Protein AF-A0A2P4PG55-F1 (afdb_monomer)

Foldseek 3Di:
DVLVCVLVVPDPVSVVVVVVVVVVVVVPPPDPVVVVVVVVVVVVVVVVVVVVVVVVVVVVVVVVVVD

Radius of gyration: 26.91 Å; Cα contacts (8 Å, |Δi|>4): 6; chains: 1; bounding box: 68×22×55 Å

Secondary structure (DSSP, 8-state):
-HHHHHHHSS-HHHHHHHHHHHHHHHHT--SHHHHHHHHHHHHHHHHHHHHHHHHHHHHHHHHHTT-

Mean predicted aligned error: 15.43 Å

pLDDT: mean 73.58, std 12.1, range [49.06, 94.88]

Solvent-accessible surface area (backbone atoms only — not comparable to full-atom values): 3863 Å² total; per-residue (Å²): 121,63,70,63,51,56,45,68,67,77,42,69,67,37,51,52,54,52,50,51,51,52,51,47,53,63,70,68,58,76,61,65,63,61,55,50,51,50,50,51,53,51,50,53,51,52,52,53,49,53,53,50,52,52,52,51,53,52,51,52,51,52,59,62,71,73,108

Structure (mmCIF, N/CA/C/O backbone):
data_AF-A0A2P4PG55-F1
#
_entry.id   AF-A0A2P4PG55-F1
#
loop_
_atom_site.group_PDB
_atom_site.id
_atom_site.type_symbol
_atom_site.label_atom_id
_atom_site.label_alt_id
_atom_site.label_comp_id
_atom_site.label_asym_id
_atom_site.label_entity_id
_atom_site.label_seq_id
_atom_site.pdbx_PDB_ins_code
_atom_site.Cartn_x
_atom_site.Cartn_y
_atom_site.Cartn_z
_atom_site.occupancy
_atom_site.B_iso_or_equiv
_atom_site.auth_seq_id
_atom_site.auth_comp_id
_atom_site.auth_asym_id
_atom_site.auth_atom_id
_atom_site.pdbx_PDB_model_num
ATOM 1 N N . MET A 1 1 ? -29.678 -2.473 2.502 1.00 55.72 1 MET A N 1
ATOM 2 C CA . MET A 1 1 ? -29.357 -1.034 2.661 1.00 55.72 1 MET A CA 1
ATOM 3 C C . MET A 1 1 ? -29.434 -0.612 4.135 1.00 55.72 1 MET A C 1
ATOM 5 O O . MET A 1 1 ? -28.738 0.313 4.531 1.00 55.72 1 MET A O 1
ATOM 9 N N . ASP A 1 2 ? -30.170 -1.363 4.961 1.00 62.31 2 ASP A N 1
ATOM 10 C CA . ASP A 1 2 ? -30.446 -1.105 6.386 1.00 62.31 2 ASP A CA 1
ATOM 11 C C . ASP A 1 2 ? -29.236 -1.216 7.318 1.00 62.31 2 ASP A C 1
ATOM 13 O O . ASP A 1 2 ? -29.097 -0.444 8.261 1.00 62.31 2 ASP A O 1
ATOM 17 N N . VAL A 1 3 ? -28.314 -2.143 7.040 1.00 60.97 3 VAL A N 1
ATOM 18 C CA . VAL A 1 3 ? -27.139 -2.375 7.899 1.00 60.97 3 VAL A CA 1
ATOM 19 C C . VAL A 1 3 ? -26.218 -1.154 7.923 1.00 60.97 3 VAL A C 1
ATOM 21 O O . VAL A 1 3 ? -25.705 -0.786 8.973 1.00 60.97 3 VAL A O 1
ATOM 24 N N . ILE A 1 4 ? -26.044 -0.490 6.776 1.00 61.50 4 ILE A N 1
ATOM 25 C CA . ILE A 1 4 ? -25.185 0.694 6.658 1.00 61.50 4 ILE A CA 1
ATOM 26 C C . ILE A 1 4 ? -25.828 1.872 7.400 1.00 61.50 4 ILE A C 1
ATOM 28 O O . ILE A 1 4 ? -25.158 2.534 8.186 1.00 61.50 4 ILE A O 1
ATOM 32 N N . GLN A 1 5 ? -27.136 2.089 7.240 1.00 60.50 5 GLN A N 1
ATOM 33 C CA . GLN A 1 5 ? -27.847 3.141 7.973 1.00 60.50 5 GLN A CA 1
ATOM 34 C C . GLN A 1 5 ? -27.856 2.901 9.488 1.00 60.50 5 GLN A C 1
ATOM 36 O O . GLN A 1 5 ? -27.630 3.844 10.235 1.00 60.50 5 GLN A O 1
ATOM 41 N N . ASN A 1 6 ? -28.011 1.656 9.946 1.00 64.12 6 ASN A N 1
ATOM 42 C CA . ASN A 1 6 ? -27.928 1.291 11.366 1.00 64.12 6 ASN A CA 1
ATOM 43 C C . ASN A 1 6 ? -26.510 1.452 11.953 1.00 64.12 6 ASN A C 1
ATOM 45 O O . ASN A 1 6 ? -26.331 1.649 13.156 1.00 64.12 6 ASN A O 1
ATOM 49 N N . VAL A 1 7 ? -25.477 1.385 11.107 1.00 59.97 7 VAL A N 1
ATOM 50 C CA . VAL A 1 7 ? -24.096 1.665 11.518 1.00 59.97 7 VAL A CA 1
ATOM 51 C C . VAL A 1 7 ? -23.839 3.169 11.662 1.00 59.97 7 VAL A C 1
ATOM 53 O O . VAL A 1 7 ? -23.144 3.580 12.589 1.00 59.97 7 VAL A O 1
ATOM 56 N N . PHE A 1 8 ? -24.444 3.991 10.800 1.00 62.06 8 PHE A N 1
ATOM 57 C CA . PHE A 1 8 ? -24.321 5.454 10.820 1.00 62.06 8 PHE A CA 1
ATOM 58 C C . PHE A 1 8 ? -25.424 6.174 11.621 1.00 62.06 8 PHE A C 1
ATOM 60 O O . PHE A 1 8 ? -25.402 7.399 11.704 1.00 62.06 8 PHE A O 1
ATOM 67 N N . SER A 1 9 ? -26.355 5.451 12.256 1.00 67.12 9 SER A N 1
ATOM 68 C CA . SER A 1 9 ? -27.497 6.020 12.996 1.00 67.12 9 SER A CA 1
ATOM 69 C C . SER A 1 9 ? -27.133 6.660 14.344 1.00 67.12 9 SER A C 1
ATOM 71 O O . SER A 1 9 ? -28.019 6.938 15.149 1.00 67.12 9 SER A O 1
ATOM 73 N N . GLY A 1 10 ? -25.843 6.849 14.638 1.00 64.56 10 GLY A N 1
ATOM 74 C CA . GLY A 1 10 ? -25.384 7.422 15.905 1.00 64.56 10 GLY A CA 1
ATOM 75 C C . GLY A 1 10 ? -25.362 6.440 17.085 1.00 64.56 10 GLY A C 1
ATOM 76 O O . GLY A 1 10 ? -25.198 6.867 18.224 1.00 64.56 10 GLY A O 1
ATOM 77 N N . ASN A 1 11 ? -25.513 5.130 16.852 1.00 69.38 11 ASN A N 1
ATOM 78 C CA . ASN A 1 11 ? -25.515 4.137 17.927 1.00 69.38 11 ASN A CA 1
ATOM 79 C C . ASN A 1 11 ? -24.081 3.754 18.355 1.00 69.38 11 ASN A C 1
ATOM 81 O O . ASN A 1 11 ? -23.296 3.256 17.549 1.00 69.38 11 ASN A O 1
ATOM 85 N N . ILE A 1 12 ? -23.749 3.932 19.640 1.00 72.81 12 ILE A N 1
ATOM 86 C CA . ILE A 1 12 ? -22.423 3.645 20.232 1.00 72.81 12 ILE A CA 1
ATOM 87 C C . ILE A 1 12 ? -21.958 2.209 19.951 1.00 72.81 12 ILE A C 1
ATOM 89 O O . ILE A 1 12 ? -20.780 1.976 19.677 1.00 72.81 12 ILE A O 1
ATOM 93 N N . ILE A 1 13 ? -22.887 1.252 19.967 1.00 76.25 13 ILE A N 1
ATOM 94 C CA . ILE A 1 13 ? -22.591 -0.163 19.710 1.00 76.25 13 ILE A CA 1
ATOM 95 C C . ILE A 1 13 ? -22.077 -0.353 18.278 1.00 76.25 13 ILE A C 1
ATOM 97 O O . ILE A 1 13 ? -21.101 -1.070 18.056 1.00 76.25 13 ILE A O 1
ATOM 101 N N . SER A 1 14 ? -22.675 0.340 17.310 1.00 74.62 14 SER A N 1
ATOM 102 C CA . SER A 1 14 ? -22.254 0.283 15.912 1.00 74.62 14 SER A CA 1
ATOM 103 C C . SER A 1 14 ? -20.834 0.817 15.722 1.00 74.62 14 SER A C 1
ATOM 105 O O . SER A 1 14 ? -20.025 0.191 15.036 1.00 74.62 14 SER A O 1
ATOM 107 N N . TYR A 1 15 ? -20.490 1.925 16.385 1.00 77.00 15 TYR A N 1
ATOM 108 C CA . TYR A 1 15 ? -19.128 2.464 16.350 1.00 77.00 15 TYR A CA 1
ATOM 109 C C . TYR A 1 15 ? -18.109 1.518 16.986 1.00 77.00 15 TYR A C 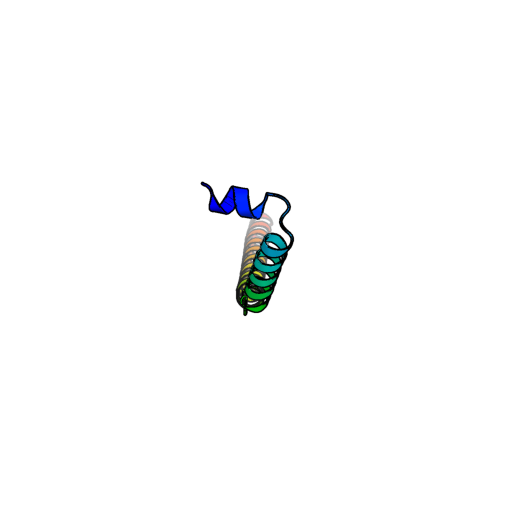1
ATOM 111 O O . TYR A 1 15 ? -17.014 1.364 16.449 1.00 77.00 15 TYR A O 1
ATOM 119 N N . ALA A 1 16 ? -18.467 0.844 18.084 1.00 80.88 16 ALA A N 1
ATOM 120 C CA . ALA A 1 16 ? -17.597 -0.143 18.721 1.00 80.88 16 ALA A CA 1
ATOM 121 C C . ALA A 1 16 ? -17.303 -1.330 17.787 1.00 80.88 16 ALA A C 1
ATOM 123 O O . ALA A 1 16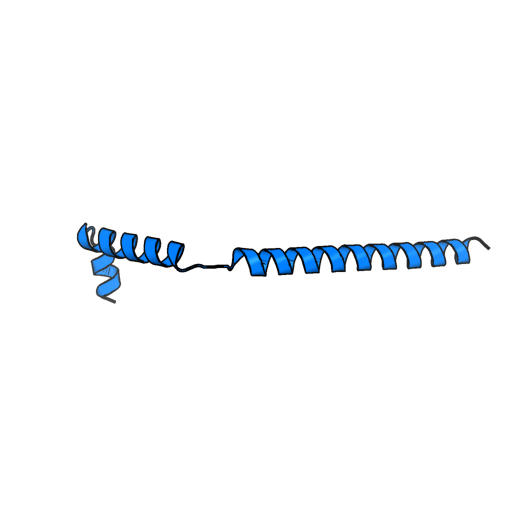 ? -16.149 -1.733 17.647 1.00 80.88 16 ALA A O 1
ATOM 124 N N . VAL A 1 17 ? -18.317 -1.842 17.080 1.00 82.94 17 VAL A N 1
ATOM 125 C CA . VAL A 1 17 ? -18.150 -2.929 16.099 1.00 82.94 17 VAL A CA 1
ATOM 126 C C . VAL A 1 17 ? -17.254 -2.496 14.935 1.00 82.94 17 VAL A C 1
ATOM 128 O O . VAL A 1 17 ? -16.336 -3.227 14.560 1.00 82.94 17 VAL A O 1
ATOM 131 N N . VAL A 1 18 ? -17.457 -1.288 14.398 1.00 81.06 18 VAL A N 1
ATOM 132 C CA . VAL A 1 18 ? -16.618 -0.739 13.319 1.00 81.06 18 VAL A CA 1
ATOM 133 C C . VAL A 1 18 ? -15.175 -0.523 13.784 1.00 81.06 18 VAL A C 1
ATOM 135 O O . VAL A 1 18 ? -14.238 -0.862 13.061 1.00 81.06 18 VAL A O 1
ATOM 138 N N . ALA A 1 19 ? -14.974 -0.009 14.998 1.00 81.88 19 ALA A N 1
ATOM 139 C CA . ALA A 1 19 ? -13.647 0.211 15.563 1.00 81.88 19 ALA A CA 1
ATOM 140 C C . ALA A 1 19 ? -12.883 -1.107 15.764 1.00 81.88 19 ALA A C 1
ATOM 142 O O . ALA A 1 19 ? -11.706 -1.194 15.409 1.00 81.88 19 ALA A O 1
ATOM 143 N N . VAL A 1 20 ? -13.553 -2.148 16.268 1.00 84.81 20 VAL A N 1
ATOM 144 C CA . VAL A 1 20 ? -12.966 -3.488 16.423 1.00 84.81 20 VAL A CA 1
ATOM 145 C C . VAL A 1 20 ? -12.626 -4.093 15.063 1.00 84.81 20 VAL A C 1
ATOM 147 O O . VAL A 1 20 ? -11.525 -4.616 14.893 1.00 84.81 20 VAL A O 1
ATOM 150 N N . ALA A 1 21 ? -13.516 -3.968 14.074 1.00 82.19 21 ALA A N 1
ATOM 151 C CA . ALA A 1 21 ? -13.254 -4.436 12.718 1.00 82.19 21 ALA A CA 1
ATOM 152 C C . ALA A 1 21 ? -12.026 -3.739 12.108 1.00 82.19 21 ALA A C 1
ATOM 154 O O . ALA A 1 21 ? -11.127 -4.409 11.606 1.00 82.19 21 ALA A O 1
ATOM 155 N N . LEU A 1 22 ? -11.928 -2.410 12.212 1.00 81.31 22 LEU A N 1
ATOM 156 C CA . LEU A 1 22 ? -10.782 -1.638 11.714 1.00 81.31 22 LEU A CA 1
ATOM 157 C C . LEU A 1 22 ? -9.472 -1.986 12.433 1.00 81.31 22 LEU A C 1
ATOM 159 O O . LEU A 1 22 ? -8.428 -2.109 11.790 1.00 81.31 22 LEU A O 1
ATOM 163 N N . ALA A 1 23 ? -9.514 -2.160 13.755 1.00 80.31 23 ALA A N 1
ATOM 164 C CA . ALA A 1 23 ? -8.353 -2.571 14.538 1.00 80.31 23 ALA A CA 1
ATOM 165 C C . ALA A 1 23 ? -7.879 -3.978 14.140 1.00 80.31 23 ALA A C 1
ATOM 167 O O . ALA A 1 23 ? -6.676 -4.207 13.995 1.00 80.31 23 ALA A O 1
ATOM 168 N N . PHE A 1 24 ? -8.819 -4.896 13.898 1.00 78.12 24 PHE A N 1
ATOM 169 C CA . PHE A 1 24 ? -8.521 -6.231 13.395 1.00 78.12 24 PHE A CA 1
ATOM 170 C C . PHE A 1 24 ? -7.937 -6.173 11.984 1.00 78.12 24 PHE A C 1
ATOM 172 O O . PHE A 1 24 ? -6.900 -6.774 11.754 1.00 78.12 24 PHE A O 1
ATOM 179 N N . PHE A 1 25 ? -8.506 -5.389 11.063 1.00 72.06 25 PHE A N 1
ATOM 180 C CA . PHE A 1 25 ? -7.938 -5.198 9.723 1.00 72.06 25 PHE A CA 1
ATOM 181 C C . PHE A 1 25 ? -6.512 -4.645 9.767 1.00 72.06 25 PHE A C 1
ATOM 183 O O . PHE A 1 25 ? -5.643 -5.176 9.083 1.00 72.06 25 PHE A O 1
ATOM 190 N N . ARG A 1 26 ? -6.235 -3.639 10.607 1.00 68.31 26 ARG A N 1
ATOM 191 C CA . ARG A 1 26 ? -4.866 -3.124 10.788 1.00 68.31 26 ARG A CA 1
ATOM 192 C C . ARG A 1 26 ? -3.907 -4.187 11.314 1.00 68.31 26 ARG A C 1
ATOM 194 O O . ARG A 1 26 ? -2.773 -4.258 10.855 1.00 68.31 26 ARG A O 1
ATOM 201 N N . LYS A 1 27 ? -4.342 -5.003 12.274 1.00 66.94 27 LYS A N 1
ATOM 202 C CA . LYS A 1 27 ? -3.514 -6.069 12.856 1.00 66.94 27 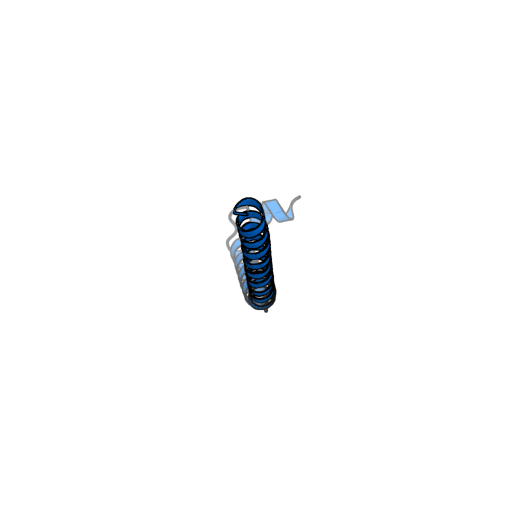LYS A CA 1
ATOM 203 C C . LYS A 1 27 ? -3.329 -7.259 11.906 1.00 66.94 27 LYS A C 1
ATOM 205 O O . LYS A 1 27 ? -2.2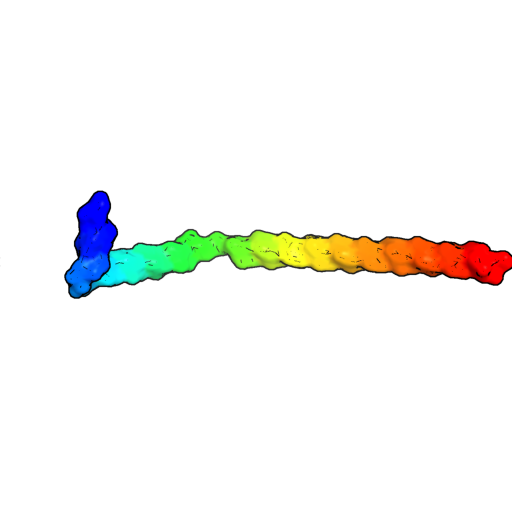80 -7.894 11.920 1.00 66.94 27 LYS A O 1
ATOM 210 N N . SER A 1 28 ? -4.324 -7.516 11.064 1.00 64.50 28 SER A N 1
ATOM 211 C CA . SER A 1 28 ? -4.379 -8.583 10.062 1.00 64.50 28 SER A CA 1
ATOM 212 C C . SER A 1 28 ? -3.829 -8.166 8.700 1.00 64.50 28 SER A C 1
ATOM 214 O O . SER A 1 28 ? -4.008 -8.909 7.740 1.00 64.50 28 SER A O 1
ATOM 216 N N . GLN A 1 29 ? -3.136 -7.027 8.594 1.00 60.38 29 GLN A N 1
ATOM 217 C CA . GLN A 1 29 ? -2.234 -6.754 7.475 1.00 60.38 29 GLN A CA 1
ATOM 218 C C . GLN A 1 29 ? -0.798 -7.131 7.853 1.00 60.38 29 GLN A C 1
ATOM 220 O O . GLN A 1 29 ? 0.028 -6.255 8.125 1.00 60.38 29 GLN A O 1
ATOM 225 N N . PRO A 1 30 ? -0.441 -8.428 7.862 1.00 58.56 30 PRO A N 1
ATOM 226 C CA . PRO A 1 30 ? 0.951 -8.787 7.807 1.00 58.56 30 PRO A CA 1
ATOM 227 C C . PRO A 1 30 ? 1.458 -8.417 6.406 1.00 58.56 30 PRO A C 1
ATOM 229 O O . PRO A 1 30 ? 0.919 -8.855 5.394 1.00 58.56 30 PRO A O 1
ATOM 232 N N . ARG A 1 31 ? 2.581 -7.696 6.353 1.00 56.56 31 ARG A N 1
ATOM 233 C CA . ARG A 1 31 ? 3.594 -7.906 5.305 1.00 56.56 31 ARG A CA 1
ATOM 234 C C . ARG A 1 31 ? 3.399 -7.256 3.927 1.00 56.56 31 ARG A C 1
ATOM 236 O O . ARG A 1 31 ? 4.222 -7.524 3.056 1.00 56.56 31 ARG A O 1
ATOM 243 N N . ILE A 1 32 ? 2.433 -6.352 3.722 1.00 54.69 32 ILE A N 1
ATOM 244 C CA . ILE A 1 32 ? 2.414 -5.522 2.489 1.00 54.69 32 ILE A CA 1
ATOM 245 C C . ILE A 1 32 ? 3.678 -4.637 2.428 1.00 54.69 32 ILE A C 1
ATOM 247 O O . ILE A 1 32 ? 4.208 -4.370 1.353 1.00 54.69 32 ILE A O 1
ATOM 251 N N . ASN A 1 33 ? 4.235 -4.259 3.585 1.00 58.44 33 ASN A N 1
ATOM 252 C CA . ASN A 1 33 ? 5.489 -3.511 3.668 1.00 58.44 33 ASN A CA 1
ATOM 253 C C . ASN A 1 33 ? 6.682 -4.256 3.043 1.00 58.44 33 ASN A C 1
ATOM 255 O O . ASN A 1 33 ? 7.376 -3.665 2.230 1.00 58.44 33 ASN A O 1
ATOM 259 N N . ASN A 1 34 ? 6.893 -5.543 3.334 1.00 64.62 34 ASN A N 1
ATOM 260 C CA . ASN A 1 34 ? 8.067 -6.264 2.827 1.00 64.62 34 ASN A CA 1
ATOM 261 C C . ASN A 1 34 ? 8.008 -6.520 1.315 1.00 64.62 34 ASN A C 1
ATOM 263 O O . ASN A 1 34 ? 9.049 -6.537 0.663 1.00 64.62 34 ASN A O 1
ATOM 267 N N . GLU A 1 35 ? 6.826 -6.768 0.748 1.00 71.75 35 GLU A N 1
ATOM 268 C CA . GLU A 1 35 ? 6.687 -6.950 -0.704 1.00 71.75 35 GLU A CA 1
ATOM 269 C C . GLU A 1 35 ? 6.807 -5.626 -1.452 1.00 71.75 35 GLU A C 1
ATOM 271 O O . GLU A 1 35 ? 7.498 -5.558 -2.471 1.00 71.75 35 GLU A O 1
ATOM 276 N N . LEU A 1 36 ? 6.211 -4.558 -0.918 1.00 77.19 36 LEU A N 1
ATOM 277 C CA . LEU A 1 36 ? 6.344 -3.225 -1.490 1.00 77.19 36 LEU A CA 1
ATOM 278 C C . LEU A 1 36 ? 7.793 -2.730 -1.411 1.00 77.19 36 LEU A C 1
ATOM 280 O O . LEU A 1 36 ? 8.327 -2.250 -2.404 1.00 77.19 36 LEU A O 1
ATOM 284 N N . GLU A 1 37 ? 8.459 -2.912 -0.273 1.00 78.62 37 GLU A N 1
ATOM 285 C CA . GLU A 1 37 ? 9.860 -2.535 -0.070 1.00 78.62 37 GLU A CA 1
ATOM 286 C C . GLU A 1 37 ? 10.794 -3.297 -1.021 1.00 78.62 37 GLU A C 1
ATOM 288 O O . GLU A 1 37 ? 11.641 -2.690 -1.676 1.00 78.62 37 GLU A O 1
ATOM 293 N N . ARG A 1 38 ? 10.586 -4.609 -1.198 1.00 80.31 38 ARG A N 1
ATOM 294 C CA . ARG A 1 38 ? 11.325 -5.411 -2.190 1.00 80.31 38 ARG A CA 1
ATOM 295 C C . ARG A 1 38 ? 11.082 -4.940 -3.619 1.00 80.31 38 ARG A C 1
ATOM 297 O O . ARG A 1 38 ? 12.029 -4.860 -4.397 1.00 80.31 38 ARG A O 1
ATOM 304 N N . THR A 1 39 ? 9.836 -4.619 -3.957 1.00 84.25 39 THR A N 1
ATOM 305 C CA . THR A 1 39 ? 9.466 -4.141 -5.296 1.00 84.25 39 THR A CA 1
ATOM 306 C C . THR A 1 39 ? 10.102 -2.782 -5.586 1.00 84.25 39 THR A C 1
ATOM 308 O O . THR A 1 39 ? 10.656 -2.576 -6.663 1.00 84.25 39 THR A O 1
ATOM 311 N N . VAL A 1 40 ? 10.103 -1.872 -4.608 1.00 87.00 40 VAL A N 1
ATOM 312 C CA . VAL A 1 40 ? 10.746 -0.555 -4.715 1.00 87.00 40 VAL A CA 1
ATOM 313 C C . VAL A 1 40 ? 12.265 -0.688 -4.849 1.00 87.00 40 VAL A C 1
ATOM 315 O O . VAL A 1 40 ? 12.860 -0.018 -5.692 1.00 87.00 40 VAL A O 1
ATOM 318 N N . LEU A 1 41 ? 12.899 -1.574 -4.076 1.00 91.38 41 LEU A N 1
ATOM 319 C CA . LEU A 1 41 ? 14.338 -1.834 -4.180 1.00 91.38 41 LEU A CA 1
ATOM 320 C C . LEU A 1 41 ? 14.722 -2.420 -5.545 1.00 91.38 41 LEU A C 1
ATOM 322 O O . LEU A 1 41 ? 15.690 -1.963 -6.156 1.00 91.38 41 LE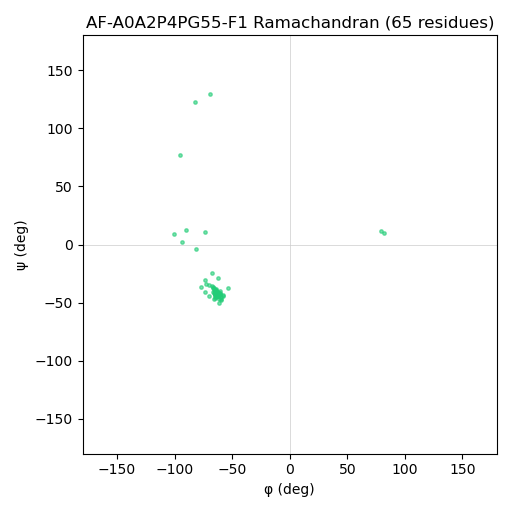U A O 1
ATOM 326 N N . ALA A 1 42 ? 13.954 -3.390 -6.047 1.00 91.62 42 ALA A N 1
ATOM 327 C CA . ALA A 1 42 ? 14.172 -3.974 -7.368 1.00 91.62 42 ALA A CA 1
ATOM 328 C C . ALA A 1 42 ? 14.028 -2.920 -8.476 1.00 91.62 42 ALA A C 1
ATOM 330 O O . ALA A 1 42 ? 14.912 -2.788 -9.321 1.00 91.62 42 ALA A O 1
ATOM 331 N N . LEU A 1 43 ? 12.970 -2.105 -8.418 1.00 91.19 43 LEU A N 1
ATOM 332 C CA . LEU A 1 43 ? 12.741 -1.028 -9.379 1.00 91.19 43 LEU A CA 1
ATOM 333 C C . LEU A 1 43 ? 13.865 0.017 -9.353 1.00 91.19 43 LEU A C 1
ATOM 335 O O . LEU A 1 43 ? 14.325 0.465 -10.402 1.00 91.19 43 LEU A O 1
ATOM 339 N N . ASN A 1 44 ? 14.341 0.392 -8.164 1.00 93.19 44 ASN A N 1
ATOM 340 C CA . ASN A 1 44 ? 15.450 1.332 -8.025 1.00 93.19 44 ASN A CA 1
ATOM 341 C C . ASN A 1 44 ? 16.745 0.794 -8.659 1.00 93.19 44 ASN A C 1
ATOM 343 O O . ASN A 1 44 ? 17.456 1.540 -9.336 1.00 93.19 44 ASN A O 1
ATOM 347 N N . ASN A 1 45 ? 17.036 -0.499 -8.492 1.00 94.88 45 ASN A N 1
ATOM 348 C CA . ASN A 1 45 ? 18.190 -1.138 -9.126 1.00 94.88 45 ASN A CA 1
ATOM 349 C C . ASN A 1 45 ? 18.063 -1.162 -10.657 1.00 94.88 45 ASN A C 1
ATOM 351 O O . ASN A 1 45 ? 19.025 -0.838 -11.356 1.00 94.88 45 ASN A O 1
ATOM 355 N N . GLU A 1 46 ? 16.874 -1.471 -11.180 1.00 93.50 46 GLU A N 1
ATOM 356 C CA . GLU A 1 46 ? 16.591 -1.472 -12.620 1.00 93.50 46 GLU A CA 1
ATOM 357 C C . GLU A 1 46 ? 16.819 -0.079 -13.237 1.00 93.50 46 GLU A C 1
ATOM 359 O O . GLU A 1 46 ? 17.493 0.068 -14.258 1.00 93.50 46 GLU A O 1
ATOM 364 N N . ILE A 1 47 ? 16.327 0.977 -12.578 1.00 93.12 47 ILE A N 1
ATOM 365 C CA . ILE A 1 47 ? 16.499 2.366 -13.029 1.00 93.12 47 ILE A CA 1
ATOM 366 C C . ILE A 1 47 ? 17.978 2.766 -13.044 1.00 93.12 47 ILE A C 1
ATOM 368 O O . ILE A 1 47 ? 18.435 3.409 -13.995 1.00 93.12 47 ILE A O 1
ATOM 372 N N . GLN A 1 48 ? 18.746 2.396 -12.017 1.00 89.50 48 GLN A N 1
ATOM 373 C CA . GLN A 1 48 ? 20.183 2.682 -11.974 1.00 89.50 48 GLN A CA 1
ATOM 374 C C . GLN A 1 48 ? 20.950 1.948 -13.075 1.00 8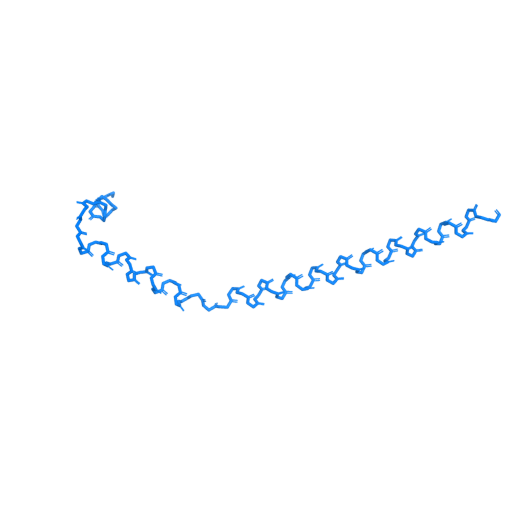9.50 48 GLN A C 1
ATOM 376 O O . GLN A 1 48 ? 21.838 2.537 -13.704 1.00 89.50 48 GLN A O 1
ATOM 381 N N . ARG A 1 49 ? 20.577 0.698 -13.362 1.00 93.00 49 ARG A N 1
ATOM 382 C CA . ARG A 1 49 ? 21.132 -0.058 -14.484 1.00 93.00 49 ARG A CA 1
ATOM 383 C C . ARG A 1 49 ? 20.829 0.627 -15.816 1.00 93.00 49 ARG A C 1
ATOM 385 O O . ARG A 1 49 ? 21.764 0.906 -16.56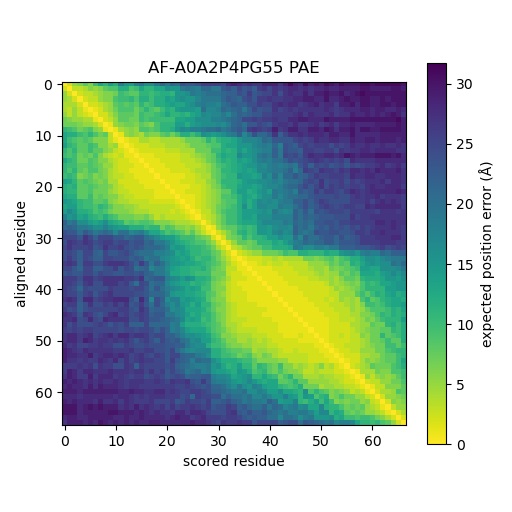3 1.00 93.00 49 ARG A O 1
ATOM 392 N N . MET A 1 50 ? 19.570 0.994 -16.071 1.00 91.50 50 MET A N 1
ATOM 393 C CA . MET A 1 50 ? 19.180 1.706 -17.295 1.00 91.50 50 MET A CA 1
ATOM 394 C C . MET A 1 50 ? 19.931 3.033 -17.455 1.00 91.50 50 MET A C 1
ATOM 396 O O . MET A 1 50 ? 20.439 3.333 -18.533 1.00 91.50 50 MET A O 1
ATOM 400 N N . ARG A 1 51 ? 20.077 3.823 -16.381 1.00 86.44 51 ARG A N 1
ATOM 401 C CA . ARG A 1 51 ? 20.873 5.065 -16.414 1.00 86.44 51 ARG A CA 1
ATOM 402 C C . ARG A 1 51 ? 22.336 4.808 -16.757 1.00 86.44 51 ARG A C 1
ATOM 404 O O . ARG A 1 51 ? 22.930 5.580 -17.509 1.00 86.44 51 ARG A O 1
ATOM 411 N N . THR A 1 52 ? 22.911 3.741 -16.215 1.00 85.56 52 THR A N 1
ATOM 412 C CA . THR A 1 52 ? 24.300 3.358 -16.480 1.00 85.56 52 THR A CA 1
ATOM 413 C C . THR A 1 52 ? 24.474 2.946 -17.940 1.00 85.56 52 THR A C 1
ATOM 415 O O . THR A 1 52 ? 25.366 3.460 -18.610 1.00 85.56 52 THR A O 1
ATOM 418 N N . GLU A 1 53 ? 23.581 2.111 -18.473 1.00 82.75 53 GLU A N 1
ATOM 419 C CA . GLU A 1 53 ? 23.583 1.715 -19.888 1.00 82.75 53 GLU A CA 1
ATOM 420 C C . GLU A 1 53 ? 23.407 2.921 -20.827 1.00 82.75 53 GLU A C 1
ATOM 422 O O . GLU A 1 53 ? 24.142 3.053 -21.807 1.00 82.75 53 GLU A O 1
ATOM 427 N N . ILE A 1 54 ? 22.509 3.860 -20.504 1.00 82.38 54 ILE A N 1
ATOM 428 C CA . ILE A 1 54 ? 22.334 5.108 -21.266 1.00 82.38 54 ILE A CA 1
ATOM 429 C C . ILE A 1 54 ? 23.614 5.952 -21.242 1.00 82.38 54 ILE A C 1
ATOM 431 O O . ILE A 1 54 ? 24.043 6.445 -22.287 1.00 82.38 54 ILE A O 1
ATOM 435 N N . LYS A 1 55 ? 24.257 6.101 -20.076 1.00 75.44 55 LYS A N 1
ATOM 436 C CA . LYS A 1 55 ? 25.519 6.843 -19.948 1.00 75.44 55 LYS A CA 1
ATOM 437 C C . LYS A 1 55 ? 26.625 6.215 -20.798 1.00 75.44 55 LYS A C 1
ATOM 439 O O . LYS A 1 55 ? 27.343 6.945 -21.477 1.00 75.44 55 LYS A O 1
ATOM 444 N N . TRP A 1 56 ? 26.740 4.887 -20.802 1.00 74.12 56 TRP A N 1
ATOM 445 C CA . TRP A 1 56 ? 27.709 4.174 -21.638 1.00 74.12 56 TRP A CA 1
ATOM 446 C C . TRP A 1 56 ? 27.443 4.364 -23.129 1.00 74.12 56 TRP A C 1
ATOM 448 O O . TRP A 1 56 ? 28.372 4.682 -23.869 1.00 74.12 56 TRP A O 1
ATOM 458 N N . LYS A 1 57 ? 26.185 4.247 -23.569 1.00 74.12 57 LYS A N 1
ATOM 459 C CA . LYS A 1 57 ? 25.810 4.486 -24.971 1.00 74.12 57 LYS A CA 1
ATOM 460 C C . LYS A 1 57 ? 26.118 5.917 -25.405 1.00 74.12 57 LYS A C 1
ATOM 462 O O . LYS A 1 57 ? 26.702 6.113 -26.464 1.00 74.12 57 LYS A O 1
ATOM 467 N N . ASN A 1 58 ? 25.793 6.906 -24.576 1.00 74.56 58 ASN A N 1
ATOM 468 C CA . ASN A 1 58 ? 26.091 8.304 -24.881 1.00 74.56 58 ASN A CA 1
ATOM 469 C C . ASN A 1 58 ? 27.600 8.574 -24.918 1.00 74.56 58 ASN A C 1
ATOM 471 O O . ASN A 1 58 ? 28.064 9.282 -25.803 1.00 74.56 58 ASN A O 1
ATOM 475 N N . ASN A 1 59 ? 28.381 7.974 -24.016 1.00 68.38 59 ASN A N 1
ATOM 476 C CA . ASN A 1 59 ? 29.839 8.099 -24.037 1.00 68.38 59 ASN A CA 1
ATOM 477 C C . ASN A 1 59 ? 30.471 7.432 -25.272 1.00 68.38 59 ASN A C 1
ATOM 479 O O . ASN A 1 59 ? 31.424 7.962 -25.834 1.00 68.38 59 ASN A O 1
ATOM 483 N N . ALA A 1 60 ? 29.935 6.292 -25.718 1.00 66.31 60 ALA A N 1
ATOM 484 C CA . ALA A 1 60 ? 30.379 5.630 -26.943 1.00 66.31 60 ALA A CA 1
ATOM 485 C C . ALA A 1 60 ? 30.058 6.469 -28.191 1.00 66.31 60 ALA A C 1
ATOM 487 O O . ALA A 1 60 ? 30.902 6.610 -29.069 1.00 66.31 60 ALA A O 1
ATOM 488 N N . ILE A 1 61 ? 28.873 7.085 -28.246 1.00 65.88 61 ILE A N 1
ATOM 489 C CA . ILE A 1 61 ? 28.481 7.984 -29.342 1.00 65.88 61 ILE A CA 1
ATOM 490 C C . ILE A 1 61 ? 29.362 9.244 -29.362 1.00 65.88 61 ILE A C 1
ATOM 492 O O . ILE A 1 61 ? 29.812 9.652 -30.429 1.00 65.88 61 ILE A O 1
ATOM 496 N N . LEU A 1 62 ? 29.664 9.831 -28.197 1.00 63.66 62 LEU A N 1
ATOM 497 C CA . LEU A 1 62 ? 30.561 10.989 -28.090 1.00 63.66 62 LEU A CA 1
ATOM 498 C C . LEU A 1 62 ? 32.008 10.658 -28.487 1.00 63.66 62 LEU A C 1
ATOM 500 O O . LEU A 1 62 ? 32.647 11.475 -29.140 1.00 63.66 62 LEU A O 1
ATOM 504 N N . GLN A 1 63 ?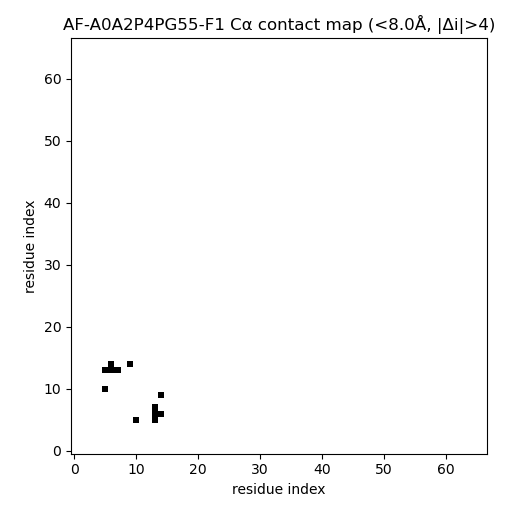 32.515 9.467 -28.149 1.00 58.62 63 GLN A N 1
ATOM 505 C CA . GLN A 1 63 ? 33.835 9.019 -28.615 1.00 58.62 63 GLN A CA 1
ATOM 506 C C . GLN A 1 63 ? 33.878 8.792 -30.131 1.00 58.62 63 GLN A C 1
ATOM 508 O O . GLN A 1 63 ? 34.884 9.101 -30.758 1.00 58.62 63 GLN A O 1
ATOM 513 N N . VAL A 1 64 ? 32.798 8.291 -30.736 1.00 59.00 64 VAL A N 1
ATOM 514 C CA . VAL A 1 64 ? 32.726 8.078 -32.193 1.00 59.00 64 VAL A CA 1
ATOM 515 C C . VAL A 1 64 ? 32.601 9.397 -32.965 1.00 59.00 64 VAL A C 1
ATOM 517 O O . VAL A 1 64 ? 33.154 9.506 -34.051 1.00 59.00 64 VAL A O 1
ATOM 520 N N . GLY A 1 65 ? 31.917 10.404 -32.414 1.00 56.94 65 GLY A N 1
ATOM 521 C CA . GLY A 1 65 ? 31.768 11.724 -33.043 1.00 56.94 65 GLY A CA 1
ATOM 522 C C . GLY A 1 65 ? 32.955 12.680 -32.857 1.00 56.94 65 GLY A C 1
ATOM 523 O O . GLY A 1 65 ? 32.918 13.780 -33.398 1.00 56.94 65 GLY A O 1
ATOM 524 N N . SER A 1 66 ? 33.975 12.291 -32.084 1.00 56.88 66 SER A N 1
ATOM 525 C CA . SER A 1 66 ? 35.172 13.101 -31.810 1.00 56.88 66 SER A CA 1
ATOM 526 C C . SER A 1 66 ? 36.399 12.697 -32.651 1.00 56.88 66 SER A C 1
ATOM 528 O O . SER A 1 66 ? 37.493 13.192 -32.371 1.00 56.88 66 SER A O 1
ATOM 530 N N . ASN A 1 67 ? 36.227 11.814 -33.643 1.00 49.06 67 ASN A N 1
ATOM 531 C CA . ASN A 1 67 ? 37.269 11.396 -34.590 1.00 49.06 67 ASN A CA 1
ATOM 532 C C . ASN A 1 67 ? 37.101 12.074 -35.949 1.00 49.06 67 ASN A C 1
ATOM 534 O O . ASN A 1 67 ? 35.957 12.078 -36.457 1.00 49.06 67 ASN A O 1
#

Organism: Rhizophagus irregularis (strain DAOM 181602 / DAOM 197198 / MUCL 43194) (NCB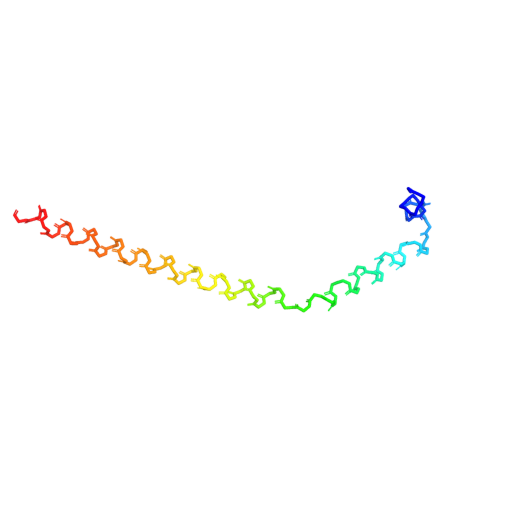I:txid747089)

Sequence (67 aa):
MDVIQNVFSGNIISYAVVAVALAFFRKSQPRINNELERTVLALNNEIQRMRTEIKWKNNAILQVGSN